Protein AF-A0A7X7PGP3-F1 (afdb_monomer_lite)

Structure (mmCIF, N/CA/C/O backbone):
data_AF-A0A7X7PGP3-F1
#
_entry.id   AF-A0A7X7PGP3-F1
#
loop_
_atom_site.group_PDB
_atom_site.id
_atom_site.type_symbol
_atom_site.label_atom_id
_atom_site.label_alt_id
_atom_site.label_comp_id
_atom_site.label_asym_id
_atom_site.label_entity_id
_atom_site.label_seq_id
_atom_site.pdbx_PDB_ins_code
_atom_site.Cartn_x
_atom_site.Cartn_y
_atom_site.Cartn_z
_atom_site.occupancy
_atom_site.B_iso_or_equiv
_atom_site.auth_seq_id
_atom_site.auth_comp_id
_atom_site.auth_asym_id
_atom_site.auth_atom_id
_atom_site.pdbx_PDB_model_num
ATOM 1 N N . GLU A 1 1 ? 18.592 -3.253 -5.174 1.00 45.62 1 GLU A N 1
ATOM 2 C CA . GLU A 1 1 ? 18.126 -2.377 -6.267 1.00 45.62 1 GLU A CA 1
ATOM 3 C C . GLU A 1 1 ? 16.609 -2.427 -6.292 1.00 45.62 1 GLU A C 1
ATOM 5 O O . GLU A 1 1 ? 16.066 -3.513 -6.137 1.00 45.62 1 GLU A O 1
ATOM 10 N N . LEU A 1 2 ? 15.930 -1.281 -6.390 1.00 57.03 2 LEU A N 1
ATOM 11 C CA . LEU A 1 2 ? 14.507 -1.262 -6.734 1.00 57.03 2 LEU A CA 1
ATOM 12 C C . LEU A 1 2 ? 14.450 -1.663 -8.210 1.00 57.03 2 LEU A C 1
ATOM 14 O O . LEU A 1 2 ? 14.940 -0.931 -9.065 1.00 57.03 2 LEU A O 1
ATOM 18 N N . SER A 1 3 ? 14.032 -2.893 -8.487 1.00 51.91 3 SER A N 1
ATOM 19 C CA . SER A 1 3 ? 14.050 -3.450 -9.836 1.00 51.91 3 SER A CA 1
ATOM 20 C C . SER A 1 3 ? 13.032 -2.724 -10.719 1.00 51.91 3 SER A C 1
ATOM 22 O O . SER A 1 3 ? 11.839 -2.980 -10.612 1.00 51.91 3 SER A O 1
ATOM 24 N N . GLY A 1 4 ? 13.524 -1.843 -11.593 1.00 61.31 4 GLY A N 1
ATOM 25 C CA . GLY A 1 4 ? 12.762 -1.242 -12.691 1.00 61.31 4 GLY A CA 1
ATOM 26 C C . GLY A 1 4 ? 12.239 0.172 -12.428 1.00 61.31 4 GLY A C 1
ATOM 27 O O . GLY A 1 4 ? 12.042 0.575 -11.285 1.00 61.31 4 GLY A O 1
ATOM 28 N N . SER A 1 5 ? 12.039 0.915 -13.520 1.00 82.94 5 SER A N 1
ATOM 29 C CA . SER A 1 5 ? 11.216 2.126 -13.539 1.00 82.94 5 SER A CA 1
ATOM 30 C C . SER A 1 5 ? 9.787 1.795 -13.104 1.00 82.94 5 SER A C 1
ATOM 32 O O . SER A 1 5 ? 9.313 0.670 -13.301 1.00 82.94 5 SER A O 1
ATOM 34 N N . GLY A 1 6 ? 9.125 2.764 -12.487 1.00 89.19 6 GLY A N 1
ATOM 35 C CA . GLY A 1 6 ? 7.777 2.597 -11.981 1.00 89.19 6 GLY A CA 1
ATOM 36 C C . GLY A 1 6 ? 7.324 3.793 -11.160 1.00 89.19 6 GLY A C 1
ATOM 37 O O . GLY A 1 6 ? 8.103 4.705 -10.857 1.00 89.19 6 GLY A O 1
ATOM 38 N N . ASP A 1 7 ? 6.050 3.766 -10.793 1.00 92.56 7 ASP A N 1
ATOM 39 C CA . ASP A 1 7 ? 5.407 4.821 -10.025 1.00 92.56 7 ASP A CA 1
ATOM 40 C C . ASP A 1 7 ? 5.266 4.423 -8.559 1.00 92.56 7 ASP A C 1
ATOM 42 O O . ASP A 1 7 ? 5.035 3.264 -8.205 1.00 92.56 7 ASP A O 1
ATOM 46 N N . PHE A 1 8 ? 5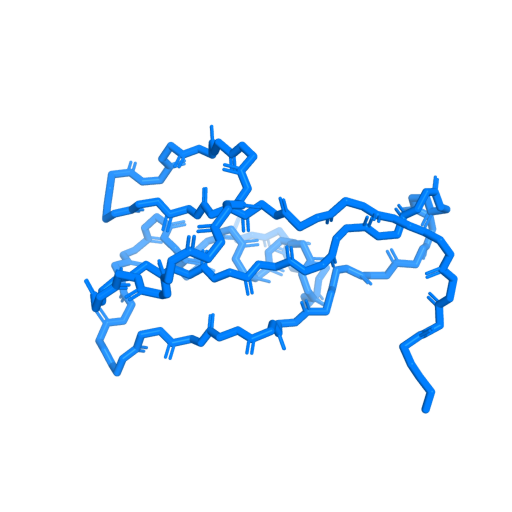.352 5.415 -7.678 1.00 94.00 8 PHE A N 1
ATOM 47 C CA . PHE A 1 8 ? 4.952 5.239 -6.291 1.00 94.00 8 PHE A CA 1
ATOM 48 C C . PHE A 1 8 ? 3.487 5.625 -6.129 1.00 94.00 8 PHE A C 1
ATOM 50 O O . PHE A 1 8 ? 3.057 6.708 -6.531 1.00 94.00 8 PHE A O 1
ATOM 57 N N . VAL A 1 9 ? 2.729 4.756 -5.474 1.00 94.94 9 VAL A N 1
ATOM 58 C CA . VAL A 1 9 ? 1.326 4.983 -5.132 1.00 94.94 9 VAL A CA 1
ATOM 59 C C . VAL A 1 9 ? 1.108 4.835 -3.639 1.00 94.94 9 VAL A C 1
ATOM 61 O O . VAL A 1 9 ? 1.636 3.936 -2.986 1.00 94.94 9 VAL A O 1
ATOM 64 N N . ALA A 1 10 ? 0.294 5.735 -3.114 1.00 95.56 10 ALA A N 1
ATOM 65 C CA . ALA A 1 10 ? -0.199 5.743 -1.756 1.00 95.56 10 ALA A CA 1
ATOM 66 C C . ALA A 1 10 ? -1.605 5.147 -1.730 1.00 95.56 10 ALA A C 1
ATOM 68 O O . ALA A 1 10 ? -2.455 5.541 -2.521 1.00 95.56 10 ALA A O 1
ATOM 69 N N . ILE A 1 11 ? -1.851 4.231 -0.800 1.00 94.94 11 ILE A N 1
ATOM 70 C CA . ILE A 1 11 ? -3.152 3.632 -0.527 1.00 94.94 11 ILE A CA 1
ATOM 71 C C . ILE A 1 11 ? -3.577 4.057 0.877 1.00 94.94 11 ILE A C 1
ATOM 73 O O . ILE A 1 11 ? -2.964 3.671 1.881 1.00 94.94 11 ILE A O 1
ATOM 77 N N . ASP A 1 12 ? -4.621 4.877 0.946 1.00 92.62 12 ASP A N 1
ATOM 78 C CA . ASP A 1 12 ? -5.153 5.376 2.211 1.00 92.62 12 ASP A CA 1
ATOM 79 C C . ASP A 1 12 ? -5.906 4.290 3.005 1.00 92.62 12 ASP A C 1
ATOM 81 O O . ASP A 1 12 ? -6.078 3.150 2.563 1.00 92.62 12 ASP A O 1
ATOM 85 N N . ALA A 1 13 ? -6.376 4.642 4.203 1.00 91.19 13 ALA A N 1
ATOM 86 C CA . ALA A 1 13 ? -7.105 3.727 5.080 1.00 91.19 13 ALA A CA 1
ATOM 87 C C . ALA A 1 13 ? -8.402 3.171 4.455 1.00 91.19 13 ALA A C 1
ATOM 89 O O . ALA A 1 13 ? -8.865 2.100 4.858 1.00 91.19 13 ALA A O 1
ATOM 90 N N . THR A 1 14 ? -8.979 3.875 3.474 1.00 90.94 14 THR A N 1
ATOM 91 C CA . THR A 1 14 ? -10.189 3.464 2.744 1.00 90.94 14 THR A CA 1
ATOM 92 C C . THR A 1 14 ? -9.889 2.550 1.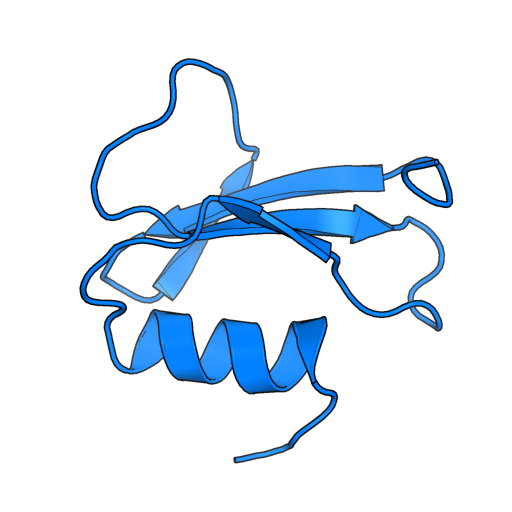555 1.00 90.94 14 THR A C 1
ATOM 94 O O . THR A 1 14 ? -10.816 2.010 0.956 1.00 90.94 14 THR A O 1
ATOM 97 N N . GLY A 1 15 ? -8.609 2.352 1.223 1.00 91.38 15 GLY A N 1
ATOM 98 C CA . GLY A 1 15 ? -8.172 1.574 0.068 1.00 91.38 15 GLY A CA 1
ATOM 99 C C . GLY A 1 15 ? -8.092 2.378 -1.228 1.00 91.38 15 GLY A C 1
ATOM 100 O O . GLY A 1 15 ? -7.942 1.783 -2.293 1.00 91.38 15 GLY A O 1
ATOM 101 N N . ARG A 1 16 ? -8.204 3.712 -1.180 1.00 92.75 16 ARG A N 1
ATOM 102 C CA . ARG A 1 16 ? -8.062 4.542 -2.381 1.00 92.75 16 ARG A CA 1
ATOM 103 C C . ARG A 1 16 ? -6.594 4.753 -2.698 1.00 92.75 16 ARG A C 1
ATOM 105 O O . ARG A 1 16 ? -5.825 5.150 -1.827 1.00 92.75 16 ARG A O 1
ATOM 112 N N . ALA A 1 17 ? -6.248 4.509 -3.958 1.00 93.81 17 ALA A N 1
ATOM 113 C CA . ALA A 1 17 ? -4.917 4.741 -4.486 1.00 93.81 17 ALA A CA 1
ATOM 114 C C . ALA A 1 17 ? -4.793 6.154 -5.076 1.00 93.81 17 ALA A C 1
ATOM 116 O O . ALA A 1 17 ? -5.689 6.624 -5.782 1.00 93.81 17 ALA A O 1
ATOM 117 N N . SER A 1 18 ? -3.662 6.802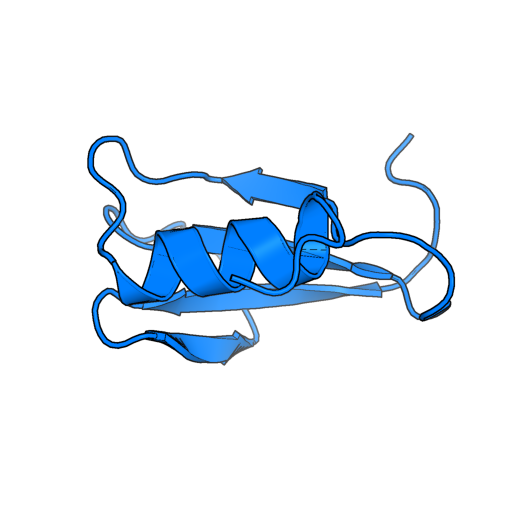 -4.829 1.00 94.00 18 SER A N 1
ATOM 118 C CA . SER A 1 18 ? -3.243 8.046 -5.476 1.00 94.00 18 SER A CA 1
ATOM 119 C C . SER A 1 18 ? -1.742 8.013 -5.736 1.00 94.00 18 SER A C 1
ATOM 121 O O . SER A 1 18 ? -1.018 7.291 -5.050 1.00 94.00 18 SER A O 1
ATOM 123 N N . SER A 1 19 ? -1.253 8.809 -6.688 1.00 93.75 19 SER A N 1
ATOM 124 C CA . SER A 1 19 ? 0.188 9.044 -6.831 1.00 93.75 19 SER A CA 1
ATOM 125 C C . SER A 1 19 ? 0.766 9.487 -5.488 1.00 93.75 19 SER A C 1
ATOM 127 O O . SER A 1 19 ? 0.156 10.290 -4.775 1.00 93.75 19 SER A O 1
ATOM 129 N N . TRP A 1 20 ? 1.901 8.911 -5.108 1.00 91.25 20 TRP A N 1
ATOM 130 C CA . TRP A 1 20 ? 2.569 9.278 -3.872 1.00 91.25 20 TRP A CA 1
ATOM 131 C C . TRP A 1 20 ? 3.565 10.402 -4.128 1.00 91.25 20 TRP A C 1
ATOM 133 O O . TRP A 1 20 ? 4.468 10.274 -4.951 1.00 91.25 20 TRP A O 1
ATOM 143 N N . GLU A 1 21 ? 3.428 11.475 -3.358 1.00 85.25 21 GLU A N 1
ATOM 144 C CA . GLU A 1 21 ? 4.425 12.531 -3.250 1.00 85.25 21 GLU A CA 1
ATOM 145 C C . GLU A 1 21 ? 4.921 12.593 -1.798 1.00 85.25 21 GLU A C 1
ATOM 147 O O . GLU A 1 21 ? 4.125 12.444 -0.863 1.00 85.25 21 GLU A O 1
ATOM 152 N N . PRO A 1 22 ? 6.227 12.797 -1.566 1.00 80.38 22 PRO A N 1
ATOM 153 C CA . PRO A 1 22 ? 6.736 13.033 -0.224 1.00 80.38 22 PRO A CA 1
ATOM 154 C C . PRO A 1 22 ? 6.178 14.354 0.350 1.00 80.38 22 PRO A C 1
ATOM 156 O O . PRO A 1 22 ? 5.990 15.315 -0.396 1.00 80.38 22 PRO A O 1
ATOM 159 N N . PRO A 1 23 ? 5.989 14.464 1.679 1.00 79.69 23 PRO A N 1
ATOM 160 C CA . PRO A 1 23 ? 6.401 13.515 2.715 1.00 79.69 23 PRO A CA 1
ATOM 161 C C . PRO A 1 23 ? 5.406 12.368 2.970 1.00 79.69 23 PRO A C 1
ATOM 163 O O . PRO A 1 23 ? 4.222 12.438 2.652 1.00 79.69 23 PRO A O 1
ATOM 166 N N . TYR A 1 24 ? 5.901 11.304 3.608 1.00 73.69 24 TYR A N 1
ATOM 167 C CA . TYR A 1 24 ? 5.082 10.172 4.047 1.00 73.69 24 TYR A CA 1
ATOM 168 C C . TYR A 1 24 ? 3.982 10.611 5.025 1.00 73.69 24 TYR A C 1
ATOM 170 O O . TYR A 1 24 ? 4.250 11.330 5.989 1.00 73.69 24 TYR A O 1
ATOM 178 N N . SER A 1 25 ? 2.759 10.127 4.798 1.00 79.81 25 SER A N 1
ATOM 179 C CA . SER A 1 25 ? 1.640 10.296 5.726 1.00 79.81 25 SER A CA 1
ATOM 180 C C . SER A 1 25 ? 1.492 9.045 6.600 1.00 79.81 25 SER A C 1
ATOM 182 O O . SER A 1 25 ? 1.433 7.936 6.064 1.00 79.81 25 SER A O 1
ATOM 184 N N . PRO A 1 26 ? 1.435 9.181 7.938 1.00 82.56 26 PRO A N 1
ATOM 185 C CA . PRO A 1 26 ? 1.238 8.040 8.823 1.00 82.56 26 PRO A CA 1
ATOM 186 C C . PRO A 1 26 ? -0.099 7.350 8.528 1.00 82.56 26 PRO A C 1
ATOM 188 O O . PRO A 1 26 ? -1.111 8.008 8.306 1.00 82.56 26 PRO A O 1
ATOM 191 N N . GLY A 1 27 ? -0.098 6.015 8.540 1.00 87.56 27 GLY A N 1
ATOM 192 C CA . GLY A 1 27 ? -1.287 5.213 8.233 1.00 87.56 27 GLY A CA 1
ATOM 193 C C . GLY A 1 27 ? -1.498 4.917 6.743 1.00 87.56 27 GLY A C 1
ATOM 194 O O . GLY A 1 27 ? -2.444 4.210 6.405 1.00 87.56 27 GLY A O 1
ATOM 195 N N 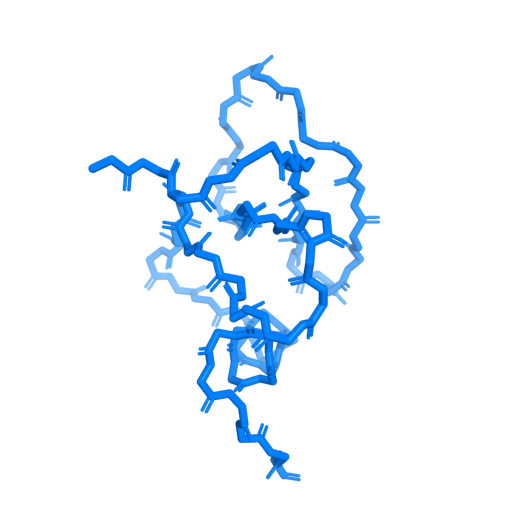. THR A 1 28 ? -0.626 5.403 5.858 1.00 92.56 28 THR A N 1
ATOM 196 C CA . THR A 1 28 ? -0.710 5.163 4.411 1.00 92.56 28 THR A CA 1
ATOM 197 C C . THR A 1 28 ? 0.202 4.014 3.989 1.00 92.56 28 THR A C 1
ATOM 199 O O . THR A 1 28 ? 1.380 3.996 4.329 1.00 92.56 28 THR A O 1
ATOM 202 N N . LEU A 1 29 ? -0.316 3.069 3.206 1.00 94.56 29 LEU A N 1
ATOM 203 C CA . LEU A 1 29 ? 0.503 2.055 2.538 1.00 94.56 29 LEU A CA 1
ATOM 204 C C . LEU A 1 29 ? 1.098 2.670 1.269 1.00 94.56 29 LEU A C 1
ATOM 206 O O . LEU A 1 29 ? 0.350 3.163 0.435 1.00 94.56 29 LEU A O 1
ATOM 210 N N . VAL A 1 30 ? 2.419 2.645 1.106 1.00 95.12 30 VAL A N 1
ATOM 211 C CA . VAL A 1 30 ? 3.086 3.110 -0.117 1.00 95.12 30 VAL A CA 1
ATOM 212 C C . VAL A 1 30 ? 3.702 1.921 -0.831 1.00 95.12 30 VAL A C 1
ATOM 214 O O . VAL A 1 30 ? 4.510 1.192 -0.251 1.00 95.12 30 VAL A O 1
ATOM 217 N N . LEU A 1 31 ? 3.334 1.749 -2.096 1.00 94.69 31 LEU A N 1
ATOM 218 C CA . LEU A 1 31 ? 3.855 0.712 -2.976 1.00 94.69 31 LEU A CA 1
ATOM 219 C C . LEU A 1 31 ? 4.598 1.364 -4.142 1.00 94.69 31 LEU A C 1
ATOM 221 O O . LEU A 1 31 ? 4.133 2.352 -4.703 1.00 94.69 31 LEU A O 1
ATOM 225 N N . HIS A 1 32 ? 5.733 0.789 -4.514 1.00 94.50 32 HIS A N 1
ATOM 226 C CA . HIS A 1 32 ? 6.325 0.976 -5.829 1.00 94.50 32 HIS A CA 1
ATOM 227 C C . HIS A 1 32 ? 5.682 -0.030 -6.786 1.00 94.50 32 HIS A C 1
ATOM 229 O O . HIS A 1 32 ? 5.749 -1.238 -6.540 1.00 94.50 32 HIS A O 1
ATOM 235 N N . LEU A 1 33 ? 5.052 0.472 -7.843 1.00 93.31 33 LEU A N 1
ATOM 236 C CA . LEU A 1 33 ? 4.485 -0.313 -8.932 1.00 93.31 33 LEU A CA 1
ATOM 237 C C . LEU A 1 33 ? 5.451 -0.275 -10.120 1.00 93.31 33 LEU A C 1
ATOM 239 O O . LEU A 1 33 ? 5.569 0.777 -10.747 1.00 93.31 33 LEU A O 1
ATOM 243 N N . PRO A 1 34 ? 6.140 -1.386 -10.431 1.00 92.62 34 PRO A N 1
ATOM 244 C CA . PRO A 1 34 ? 6.980 -1.467 -11.619 1.00 92.62 34 PRO A CA 1
ATOM 245 C C . PRO A 1 34 ? 6.153 -1.306 -12.903 1.00 92.62 34 PRO A C 1
ATOM 247 O O . PRO A 1 34 ? 5.024 -1.791 -12.976 1.00 92.62 34 PRO A O 1
ATOM 250 N N . ASP A 1 35 ? 6.746 -0.712 -13.942 1.00 90.62 35 ASP A N 1
ATOM 251 C CA . ASP A 1 35 ? 6.128 -0.625 -15.279 1.00 90.62 35 ASP A CA 1
ATOM 252 C C . ASP A 1 35 ? 5.865 -2.016 -15.895 1.00 90.62 35 ASP A C 1
ATOM 254 O O . ASP A 1 35 ? 4.940 -2.213 -16.686 1.00 90.62 35 ASP A O 1
ATOM 258 N N . ASP A 1 36 ? 6.689 -3.007 -15.538 1.00 90.00 36 ASP A N 1
ATOM 259 C CA . ASP A 1 36 ? 6.472 -4.403 -15.905 1.00 90.00 36 ASP A CA 1
ATOM 260 C C . ASP A 1 36 ? 5.481 -5.060 -14.936 1.00 90.00 36 ASP A C 1
ATOM 262 O O . ASP A 1 36 ? 5.838 -5.473 -13.834 1.00 90.00 36 ASP A O 1
ATOM 266 N N . HIS A 1 37 ? 4.233 -5.214 -15.378 1.00 84.00 37 HIS A N 1
ATOM 267 C CA . HIS A 1 37 ? 3.150 -5.793 -14.576 1.00 84.00 37 HIS A CA 1
ATOM 268 C C . HIS A 1 37 ? 3.312 -7.298 -14.287 1.00 84.00 37 HIS A C 1
ATOM 270 O O . HIS A 1 37 ? 2.484 -7.879 -13.584 1.00 84.00 37 HIS A O 1
ATOM 276 N N . THR A 1 38 ? 4.334 -7.960 -14.842 1.00 87.44 38 THR A N 1
ATOM 277 C CA . THR A 1 38 ? 4.697 -9.331 -14.447 1.00 87.44 38 THR A CA 1
ATOM 278 C C . THR A 1 38 ? 5.534 -9.363 -13.168 1.00 87.44 38 THR A C 1
ATOM 280 O O . THR A 1 38 ? 5.671 -10.419 -12.545 1.00 87.44 38 THR A O 1
ATOM 283 N N . VAL A 1 39 ? 6.060 -8.207 -12.752 1.00 89.62 39 VAL A N 1
ATOM 284 C CA . VAL A 1 39 ? 6.826 -8.024 -11.524 1.00 89.62 39 VAL A CA 1
ATOM 285 C C . VAL A 1 39 ? 5.880 -7.581 -10.399 1.00 89.62 39 VAL A C 1
ATOM 287 O O . VAL A 1 39 ? 5.105 -6.642 -10.584 1.00 89.62 39 VAL A O 1
ATOM 290 N N . PRO A 1 40 ? 5.931 -8.217 -9.214 1.00 91.81 40 PRO A N 1
ATOM 291 C CA . PRO A 1 40 ? 5.135 -7.786 -8.070 1.00 91.81 40 PRO A CA 1
ATOM 292 C C . PRO A 1 40 ? 5.460 -6.360 -7.620 1.00 91.81 40 PRO A C 1
ATOM 294 O O . PRO A 1 40 ? 6.601 -5.898 -7.714 1.00 91.81 40 PRO A O 1
ATOM 297 N N . ALA A 1 41 ? 4.465 -5.694 -7.040 1.00 93.88 41 ALA A N 1
ATOM 298 C CA . ALA A 1 41 ? 4.666 -4.428 -6.357 1.00 93.88 41 ALA A CA 1
ATOM 299 C C . ALA A 1 41 ? 5.638 -4.591 -5.182 1.00 93.88 41 ALA A C 1
ATOM 301 O O . ALA A 1 41 ? 5.668 -5.624 -4.509 1.00 93.88 41 ALA A O 1
ATOM 302 N N . LEU A 1 42 ? 6.397 -3.538 -4.890 1.00 93.38 42 LEU A N 1
ATOM 303 C CA . LEU A 1 42 ? 7.329 -3.515 -3.767 1.00 93.38 42 LEU A CA 1
ATOM 304 C C . LEU A 1 42 ? 6.819 -2.563 -2.680 1.00 93.38 42 LEU A C 1
ATOM 306 O O . LEU A 1 42 ? 6.559 -1.395 -2.973 1.00 93.38 42 LEU A O 1
ATOM 310 N N . PRO A 1 43 ? 6.691 -3.005 -1.419 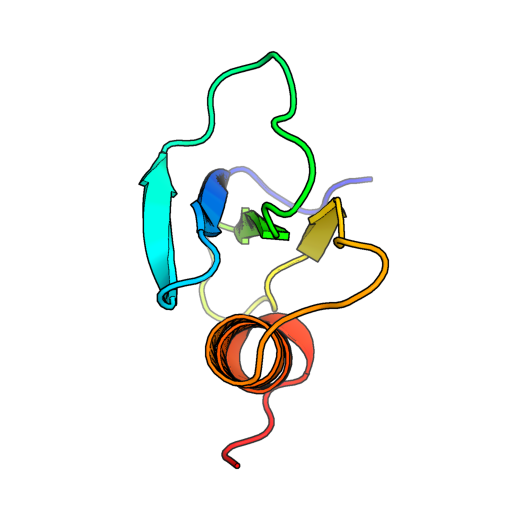1.00 93.12 43 PRO A N 1
ATOM 311 C CA . PRO A 1 43 ? 6.299 -2.117 -0.338 1.00 93.12 43 PRO A CA 1
ATOM 312 C C . PRO A 1 43 ? 7.431 -1.132 -0.031 1.00 93.12 43 PRO A C 1
ATOM 314 O O . PRO A 1 43 ? 8.531 -1.526 0.354 1.00 93.12 43 PRO A O 1
ATOM 317 N N . ALA A 1 44 ? 7.148 0.159 -0.186 1.00 91.38 44 ALA A N 1
ATOM 318 C CA . ALA A 1 44 ? 8.060 1.242 0.170 1.00 91.38 44 ALA A CA 1
ATOM 319 C C . ALA A 1 44 ? 7.827 1.718 1.612 1.00 91.38 44 ALA A C 1
ATOM 321 O O . ALA A 1 44 ? 8.775 2.048 2.322 1.00 91.38 44 ALA A O 1
ATOM 322 N N . ALA A 1 45 ? 6.570 1.717 2.061 1.00 91.62 45 ALA A N 1
ATOM 323 C CA . ALA A 1 45 ? 6.205 1.977 3.446 1.00 91.62 45 ALA A CA 1
ATOM 324 C C . ALA A 1 45 ? 4.913 1.241 3.805 1.00 91.62 45 ALA A C 1
ATOM 326 O O . ALA A 1 45 ? 3.955 1.255 3.037 1.00 91.62 45 ALA A O 1
ATOM 327 N N . VAL A 1 46 ? 4.885 0.611 4.978 1.00 91.94 46 VAL A N 1
ATOM 328 C CA . VAL A 1 46 ? 3.732 -0.152 5.471 1.00 91.94 46 VAL A CA 1
ATOM 329 C C . VAL A 1 46 ? 3.292 0.457 6.803 1.00 91.94 46 VAL A C 1
ATOM 331 O O . VAL A 1 46 ? 4.138 0.645 7.683 1.00 91.94 46 VAL A O 1
ATOM 334 N N . PRO A 1 47 ? 2.003 0.798 6.981 1.00 91.56 47 PRO A N 1
ATOM 335 C CA . PRO A 1 47 ? 1.512 1.299 8.257 1.00 91.56 47 PRO A CA 1
ATOM 336 C C . PRO A 1 47 ? 1.585 0.206 9.330 1.00 91.56 47 PRO A C 1
ATOM 338 O O . PRO A 1 47 ? 1.464 -0.977 9.025 1.00 91.56 47 PRO A O 1
ATOM 341 N N . LEU A 1 48 ? 1.765 0.605 10.595 1.00 91.50 48 LEU A N 1
ATOM 342 C CA . LEU A 1 48 ? 1.873 -0.332 11.724 1.00 91.50 48 LEU A CA 1
ATOM 343 C C . LEU A 1 48 ? 0.613 -1.200 11.881 1.00 91.50 48 LEU A C 1
ATOM 345 O O . LEU A 1 48 ? 0.708 -2.384 12.187 1.00 91.50 48 LEU A O 1
ATOM 349 N N . GLU A 1 49 ? -0.554 -0.603 11.641 1.00 92.81 49 GLU A N 1
ATOM 350 C CA . GLU A 1 49 ? -1.864 -1.250 11.716 1.00 92.81 49 GLU A CA 1
ATOM 351 C C . GLU A 1 49 ? -2.592 -1.067 10.372 1.00 92.81 49 GLU A C 1
ATOM 353 O O . GLU A 1 49 ? -3.396 -0.143 10.225 1.00 92.81 49 GLU A O 1
ATOM 358 N N . PRO A 1 50 ? -2.276 -1.884 9.348 1.00 93.12 50 PRO A N 1
ATOM 359 C CA . PRO A 1 50 ? -2.903 -1.762 8.039 1.00 93.12 50 PRO A CA 1
ATOM 360 C C . PRO A 1 50 ? -4.380 -2.152 8.109 1.00 93.12 50 PRO A C 1
ATOM 362 O O . PRO A 1 50 ? -4.739 -3.174 8.701 1.00 93.12 50 PRO A O 1
ATOM 365 N N . THR A 1 51 ? -5.238 -1.363 7.460 1.00 95.94 51 THR A N 1
ATOM 366 C CA . THR A 1 51 ? -6.671 -1.670 7.364 1.00 95.94 51 THR A CA 1
ATOM 367 C C . THR A 1 51 ? -6.916 -2.898 6.489 1.00 95.94 51 THR A C 1
ATOM 369 O O . THR A 1 51 ? -6.063 -3.288 5.692 1.00 95.94 51 THR A O 1
ATOM 372 N N . ALA A 1 52 ? -8.112 -3.490 6.569 1.00 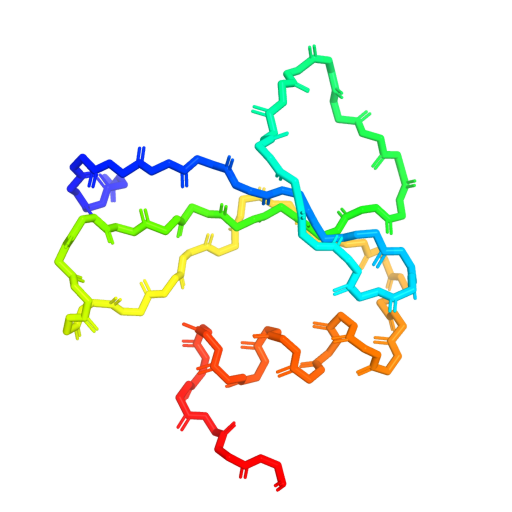95.62 52 ALA A N 1
ATOM 373 C CA . ALA A 1 52 ? -8.482 -4.622 5.713 1.00 95.62 52 ALA A CA 1
ATOM 374 C C . ALA A 1 52 ? -8.314 -4.310 4.211 1.00 95.62 52 ALA A C 1
ATOM 376 O O . ALA A 1 52 ? -7.876 -5.166 3.447 1.00 95.62 52 ALA A O 1
ATOM 377 N N . ALA A 1 53 ? -8.598 -3.071 3.792 1.00 94.19 53 ALA A N 1
ATOM 378 C CA . ALA A 1 53 ? -8.418 -2.644 2.407 1.00 94.19 53 ALA A CA 1
ATOM 379 C C . ALA A 1 53 ? -6.933 -2.595 2.006 1.00 94.19 53 ALA A C 1
ATOM 381 O O . ALA A 1 53 ? -6.563 -3.060 0.930 1.00 94.19 53 ALA A O 1
ATOM 382 N N . GLN A 1 54 ? -6.069 -2.090 2.889 1.00 95.19 54 GLN A N 1
ATOM 383 C CA . GLN A 1 54 ? -4.623 -2.050 2.660 1.00 95.19 54 GLN A CA 1
ATOM 384 C C . GLN A 1 54 ? -4.002 -3.453 2.677 1.00 95.19 54 GLN A C 1
ATOM 386 O O . GLN A 1 54 ? -3.146 -3.755 1.848 1.00 95.19 54 GLN A O 1
ATOM 391 N N . GLN A 1 55 ? -4.462 -4.330 3.573 1.00 94.94 55 GLN A N 1
ATOM 392 C CA . GLN A 1 55 ? -4.046 -5.734 3.613 1.00 94.94 55 GLN A CA 1
ATOM 393 C C . GLN A 1 55 ? -4.432 -6.465 2.327 1.00 94.94 55 GLN A C 1
ATOM 395 O O . GLN A 1 55 ? -3.596 -7.156 1.752 1.00 94.94 55 GLN A O 1
ATOM 400 N N . ALA A 1 56 ? -5.660 -6.269 1.839 1.00 93.69 56 ALA A N 1
ATOM 401 C CA . ALA A 1 56 ? -6.110 -6.851 0.579 1.00 93.69 56 ALA A CA 1
ATOM 402 C C . ALA A 1 56 ? -5.284 -6.341 -0.613 1.00 93.69 56 ALA A C 1
ATOM 404 O O . ALA A 1 56 ? -4.841 -7.139 -1.438 1.00 93.69 56 ALA A O 1
ATOM 405 N N . ALA A 1 57 ? -5.014 -5.032 -0.677 1.00 93.38 57 ALA A N 1
ATOM 406 C CA . ALA A 1 57 ? -4.180 -4.452 -1.726 1.00 93.38 57 ALA A CA 1
ATOM 407 C C . ALA A 1 57 ? -2.749 -5.009 -1.698 1.00 93.38 57 ALA A C 1
ATOM 409 O O . ALA A 1 57 ? -2.228 -5.412 -2.735 1.00 93.38 57 ALA A O 1
ATOM 410 N N . SER A 1 58 ? -2.132 -5.089 -0.516 1.00 92.94 58 SER A N 1
ATOM 411 C CA . SER A 1 58 ? -0.803 -5.681 -0.344 1.00 92.94 58 SER A CA 1
ATOM 412 C C . SER A 1 58 ? -0.793 -7.164 -0.724 1.00 92.94 58 SER A C 1
ATOM 414 O O . SER A 1 58 ? 0.085 -7.602 -1.462 1.00 92.94 58 SER A O 1
ATOM 416 N N . GLY A 1 59 ? -1.781 -7.940 -0.274 1.00 93.19 59 GLY A N 1
ATOM 417 C CA . GLY A 1 59 ? -1.885 -9.363 -0.597 1.00 93.19 59 GLY A CA 1
ATOM 418 C C . GLY A 1 59 ? -1.997 -9.620 -2.098 1.00 93.19 59 GLY A C 1
ATOM 419 O O . GLY A 1 59 ? -1.331 -10.507 -2.627 1.00 93.19 59 GLY A O 1
ATOM 420 N N . LEU A 1 60 ? -2.764 -8.792 -2.805 1.00 91.88 60 LEU A N 1
ATOM 421 C CA . LEU A 1 60 ? -2.931 -8.919 -4.247 1.00 91.88 60 LEU A CA 1
ATOM 422 C C . LEU A 1 60 ? -1.701 -8.437 -5.028 1.00 91.88 60 LEU A C 1
ATOM 424 O O . LEU A 1 60 ? -1.224 -9.147 -5.908 1.00 91.88 60 LEU A O 1
ATOM 428 N N . LEU A 1 61 ? -1.189 -7.243 -4.716 1.00 92.19 61 LEU A N 1
ATOM 429 C CA . LEU A 1 61 ? -0.167 -6.569 -5.528 1.00 92.19 61 LEU A CA 1
ATOM 430 C C . LEU A 1 61 ? 1.262 -7.007 -5.197 1.00 92.19 61 LEU A C 1
ATOM 432 O O . LEU A 1 61 ? 2.115 -7.009 -6.079 1.00 92.19 61 LEU A O 1
ATOM 436 N N . VAL A 1 62 ? 1.530 -7.363 -3.940 1.00 92.31 62 VAL A N 1
ATOM 437 C CA . VAL A 1 62 ? 2.866 -7.768 -3.475 1.00 92.31 62 VAL A CA 1
ATOM 438 C C . VAL A 1 62 ? 2.973 -9.288 -3.423 1.00 92.31 62 VAL A C 1
ATOM 440 O O . VAL A 1 62 ? 3.962 -9.860 -3.871 1.00 92.31 62 VAL A O 1
ATOM 443 N N . GLU A 1 63 ? 1.956 -9.962 -2.881 1.00 87.19 63 GLU A N 1
ATOM 444 C CA . GLU A 1 63 ? 2.018 -11.407 -2.620 1.00 87.19 63 GLU A CA 1
ATOM 445 C C . GLU A 1 63 ? 1.384 -12.255 -3.735 1.00 87.19 63 GLU A C 1
ATOM 447 O O . GLU A 1 63 ? 1.518 -13.479 -3.717 1.00 87.19 63 GLU A O 1
ATOM 452 N N . GLY A 1 64 ? 0.678 -11.633 -4.689 1.00 82.75 64 GLY A N 1
ATOM 453 C CA . GLY A 1 64 ? -0.045 -12.334 -5.754 1.00 82.75 64 GLY A CA 1
ATOM 454 C C . GLY A 1 64 ? -1.184 -13.227 -5.246 1.00 82.75 64 GLY A C 1
ATOM 455 O O . GLY A 1 64 ? -1.626 -14.130 -5.958 1.00 82.75 64 GLY A O 1
ATOM 456 N N . ARG A 1 65 ? -1.654 -13.019 -4.008 1.00 74.94 65 ARG A N 1
ATOM 457 C CA . ARG A 1 65 ? -2.770 -13.769 -3.427 1.00 74.94 65 ARG A CA 1
ATOM 458 C C . ARG A 1 65 ? -4.089 -13.093 -3.781 1.00 74.94 65 ARG A C 1
ATOM 460 O O . ARG A 1 65 ? -4.359 -11.969 -3.367 1.00 74.94 65 ARG A O 1
ATOM 467 N N . LEU A 1 66 ? -4.937 -13.822 -4.501 1.00 59.78 66 LEU A N 1
ATOM 468 C CA . LEU A 1 66 ? -6.368 -13.540 -4.537 1.00 59.78 66 LEU A CA 1
ATOM 469 C C . LEU A 1 66 ? -6.941 -13.978 -3.183 1.00 59.78 66 LEU A C 1
ATOM 471 O O . LEU A 1 66 ? -6.830 -15.152 -2.827 1.00 59.78 66 LEU A O 1
ATOM 475 N N . GLY A 1 67 ? -7.434 -13.008 -2.410 1.00 55.03 67 GLY A N 1
ATOM 476 C CA . GLY A 1 67 ? -8.110 -13.242 -1.130 1.00 55.03 67 GLY A CA 1
ATOM 477 C C . GLY A 1 67 ? -9.440 -13.962 -1.286 1.00 55.03 67 GLY A C 1
ATOM 478 O O . GLY A 1 67 ? -10.075 -13.806 -2.353 1.00 55.03 67 GLY A O 1
#

Foldseek 3Di:
DPPADFFKWKQALVRDIDGDDDDDDARIWIWTDHPPQVDAIDTPDDHPDRHPSRVCVCCCRHVVDDD

pLDDT: mean 87.48, std 11.34, range [45.62, 95.94]

Sequence (67 aa):
ELSGSGDFVAIDATGRASSWEPPYSPGTLVLHLPDDHTVPALPAAVPLEPTAAQQAASGLLVEGRLG

Radius of gyration: 11.22 Å; chains: 1; bounding box: 28×27×28 Å

Secondary structure (DSSP, 8-state):
---S-EEEEEE-TT--EEE--SSPPTT-EEEEEESSTTSPPEEEE--SS--HHHHHHHHHHTT----